Protein AF-A0A6J7IGV4-F1 (afdb_monomer)

Radius of gyration: 10.87 Å; Cα contacts (8 Å, |Δi|>4): 105; chains: 1; bounding box: 25×29×23 Å

Structure (mmCIF, N/CA/C/O backbone):
data_AF-A0A6J7IGV4-F1
#
_entry.id   AF-A0A6J7IGV4-F1
#
loop_
_atom_site.group_PDB
_atom_site.id
_atom_site.type_symbol
_atom_site.label_atom_id
_atom_site.label_alt_id
_atom_site.label_comp_id
_atom_site.label_asym_id
_atom_site.label_entity_id
_atom_site.label_seq_id
_atom_site.pdbx_PDB_ins_code
_atom_site.Cartn_x
_atom_site.Cartn_y
_atom_site.Cartn_z
_atom_site.occupancy
_atom_site.B_iso_or_equiv
_atom_site.auth_seq_id
_atom_site.auth_comp_id
_atom_site.auth_asym_id
_atom_site.auth_atom_id
_atom_site.pdbx_PDB_model_num
ATOM 1 N N . MET A 1 1 ? 18.288 -2.857 0.493 1.00 61.78 1 MET A N 1
ATOM 2 C CA . MET A 1 1 ? 17.270 -3.317 -0.481 1.00 61.78 1 MET A CA 1
ATOM 3 C C . MET A 1 1 ? 17.235 -2.383 -1.691 1.00 61.78 1 MET A C 1
ATOM 5 O O . MET A 1 1 ? 17.701 -1.257 -1.550 1.00 61.78 1 MET A O 1
ATOM 9 N N . SER A 1 2 ? 16.761 -2.822 -2.867 1.00 82.12 2 SER A N 1
ATOM 10 C CA . SER A 1 2 ? 16.848 -2.041 -4.118 1.00 82.12 2 SER A CA 1
ATOM 11 C C . SER A 1 2 ? 15.658 -1.095 -4.321 1.00 82.12 2 SER A C 1
ATOM 13 O O . SER A 1 2 ? 14.515 -1.457 -4.055 1.00 82.12 2 SER A O 1
ATOM 15 N N . ALA A 1 3 ? 15.906 0.093 -4.883 1.00 83.38 3 ALA A N 1
ATOM 16 C CA . ALA A 1 3 ? 14.853 1.032 -5.282 1.00 83.38 3 ALA A CA 1
ATOM 17 C C . ALA A 1 3 ? 13.867 0.419 -6.294 1.00 83.38 3 ALA A C 1
ATOM 19 O O . ALA A 1 3 ? 12.678 0.728 -6.264 1.00 83.38 3 ALA A O 1
ATOM 20 N N . ARG A 1 4 ? 14.347 -0.492 -7.152 1.00 86.00 4 ARG A N 1
ATOM 21 C CA . ARG A 1 4 ? 13.513 -1.212 -8.123 1.00 86.00 4 ARG A CA 1
ATOM 22 C C . ARG A 1 4 ? 12.467 -2.090 -7.432 1.00 86.00 4 ARG A C 1
ATOM 24 O O . ARG A 1 4 ? 11.323 -2.125 -7.871 1.00 86.00 4 ARG A O 1
ATOM 31 N N . ASP A 1 5 ? 12.846 -2.776 -6.356 1.00 85.81 5 ASP A N 1
ATOM 32 C CA . ASP A 1 5 ? 11.941 -3.669 -5.624 1.00 85.81 5 ASP A CA 1
ATOM 33 C C . ASP A 1 5 ? 10.831 -2.880 -4.927 1.00 85.81 5 ASP A C 1
ATOM 35 O O . ASP A 1 5 ? 9.658 -3.231 -5.040 1.00 85.81 5 ASP A O 1
ATOM 39 N N . LEU A 1 6 ? 11.187 -1.747 -4.314 1.00 87.19 6 LEU A N 1
ATOM 40 C CA . LEU A 1 6 ? 10.215 -0.838 -3.709 1.00 87.19 6 LEU A CA 1
ATOM 41 C C . LEU A 1 6 ? 9.220 -0.290 -4.740 1.00 87.19 6 LEU A C 1
ATOM 43 O O . LEU A 1 6 ? 8.032 -0.203 -4.443 1.00 87.19 6 LEU A O 1
ATOM 47 N N . VAL A 1 7 ? 9.669 0.046 -5.956 1.00 89.56 7 VAL A N 1
ATOM 48 C CA . VAL A 1 7 ? 8.773 0.488 -7.041 1.00 89.56 7 VAL A CA 1
ATOM 49 C C . VAL A 1 7 ? 7.793 -0.617 -7.430 1.00 89.56 7 VAL A C 1
ATOM 51 O O . VAL A 1 7 ? 6.598 -0.346 -7.526 1.00 89.56 7 VAL A O 1
ATOM 54 N N . HIS A 1 8 ? 8.260 -1.857 -7.603 1.00 89.50 8 HIS A N 1
ATOM 55 C CA . HIS A 1 8 ? 7.379 -2.979 -7.939 1.00 89.50 8 HIS A CA 1
ATOM 56 C C . HIS A 1 8 ? 6.313 -3.221 -6.867 1.00 89.50 8 HIS A C 1
ATOM 58 O O . HIS A 1 8 ? 5.136 -3.310 -7.203 1.00 89.50 8 HIS A O 1
ATOM 64 N N . VAL A 1 9 ? 6.705 -3.258 -5.590 1.00 91.62 9 VAL A N 1
ATOM 65 C CA . VAL A 1 9 ? 5.766 -3.486 -4.479 1.00 91.62 9 VAL A CA 1
ATOM 66 C C . VAL A 1 9 ? 4.772 -2.337 -4.340 1.00 91.62 9 VAL A C 1
ATOM 68 O O . VAL A 1 9 ? 3.576 -2.584 -4.228 1.00 91.62 9 VAL A O 1
ATOM 71 N N . THR A 1 10 ? 5.232 -1.084 -4.431 1.00 93.00 10 THR A N 1
ATOM 72 C CA . THR A 1 10 ? 4.339 0.089 -4.376 1.00 93.00 10 THR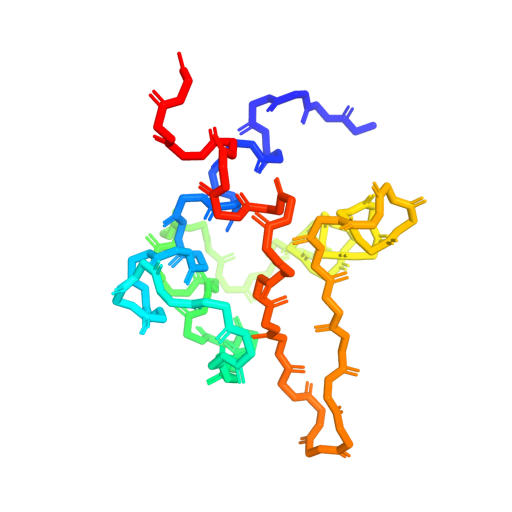 A CA 1
ATOM 73 C C . THR A 1 10 ? 3.337 0.069 -5.536 1.00 93.00 10 THR A C 1
ATOM 75 O O . THR A 1 10 ? 2.154 0.320 -5.330 1.00 93.00 10 THR A O 1
ATOM 78 N N . THR A 1 11 ? 3.786 -0.284 -6.747 1.00 93.06 11 THR A N 1
ATOM 79 C CA . THR A 1 11 ? 2.931 -0.350 -7.945 1.00 93.06 11 THR A CA 1
ATOM 80 C C . THR A 1 11 ? 1.893 -1.465 -7.842 1.00 93.06 11 THR A C 1
ATOM 82 O O . THR A 1 11 ? 0.722 -1.234 -8.135 1.00 93.06 11 THR A O 1
ATOM 85 N N . ALA A 1 12 ? 2.300 -2.660 -7.407 1.00 93.44 12 ALA A N 1
ATOM 86 C CA . ALA A 1 12 ? 1.396 -3.791 -7.215 1.00 93.44 12 ALA A CA 1
ATOM 87 C C . ALA A 1 12 ? 0.334 -3.477 -6.156 1.00 93.44 12 ALA A C 1
ATOM 89 O O . ALA A 1 12 ? -0.861 -3.633 -6.403 1.00 93.44 12 ALA A O 1
ATOM 90 N N . LEU A 1 13 ? 0.765 -2.938 -5.012 1.00 94.44 13 LEU A N 1
ATOM 91 C CA . LEU A 1 13 ? -0.133 -2.515 -3.944 1.00 94.44 13 LEU A CA 1
ATOM 92 C C . LEU A 1 13 ? -1.123 -1.448 -4.431 1.00 94.44 13 LEU A C 1
ATOM 94 O O . LEU A 1 13 ? -2.323 -1.574 -4.207 1.00 94.44 13 LEU A O 1
ATOM 98 N N . GLY A 1 14 ? -0.639 -0.441 -5.161 1.00 95.00 14 GLY A N 1
ATOM 99 C CA . GLY A 1 14 ? -1.470 0.603 -5.757 1.00 95.00 14 GLY A CA 1
ATOM 100 C C . GLY A 1 14 ? -2.503 0.063 -6.740 1.00 95.00 14 GLY A C 1
ATOM 101 O O . GLY A 1 14 ? -3.667 0.452 -6.679 1.00 95.00 14 GLY A O 1
ATOM 102 N N . ARG A 1 15 ? -2.115 -0.868 -7.615 1.00 94.69 15 ARG A N 1
ATOM 103 C CA . ARG A 1 15 ? -3.036 -1.515 -8.559 1.00 94.69 15 ARG A CA 1
ATOM 104 C C . ARG A 1 15 ? -4.137 -2.292 -7.851 1.00 94.69 15 ARG A C 1
ATOM 106 O O . ARG A 1 15 ? -5.308 -2.088 -8.159 1.00 94.69 15 ARG A O 1
ATOM 113 N N . LEU A 1 16 ? -3.769 -3.130 -6.886 1.00 95.56 16 LEU A N 1
ATOM 114 C CA . LEU A 1 16 ? -4.710 -3.966 -6.136 1.00 95.56 16 LEU A CA 1
ATOM 115 C C . LEU A 1 16 ? -5.653 -3.127 -5.257 1.00 95.56 16 LEU A C 1
ATOM 117 O O . LEU A 1 16 ? -6.833 -3.447 -5.134 1.00 95.56 16 LEU A O 1
ATOM 121 N N . ALA A 1 17 ? -5.166 -2.009 -4.714 1.00 94.06 17 ALA A N 1
ATOM 122 C CA . ALA A 1 17 ? -5.961 -1.039 -3.958 1.00 94.06 17 ALA A CA 1
ATOM 123 C C . ALA A 1 17 ? -6.853 -0.135 -4.840 1.00 94.06 17 ALA A C 1
ATOM 125 O O . ALA A 1 17 ? -7.705 0.604 -4.329 1.00 94.06 17 ALA A O 1
ATOM 126 N N . GLY A 1 18 ? -6.663 -0.149 -6.165 1.00 92.81 18 GLY A N 1
ATOM 127 C CA . GLY A 1 18 ? -7.320 0.773 -7.094 1.00 92.81 18 GLY A CA 1
ATOM 128 C C . GLY A 1 18 ? -6.878 2.229 -6.913 1.00 92.81 18 GLY A C 1
ATOM 129 O O . GLY A 1 18 ? -7.703 3.132 -7.012 1.00 92.81 18 GLY A O 1
ATOM 130 N N . GLY A 1 19 ? -5.607 2.454 -6.571 1.00 91.12 19 GLY A N 1
ATOM 131 C CA . GLY A 1 19 ? -5.009 3.779 -6.371 1.00 91.12 19 GLY A CA 1
ATOM 132 C C . GLY A 1 19 ? -5.467 4.506 -5.104 1.00 91.12 19 GLY A C 1
ATOM 133 O O . GLY A 1 19 ? -5.200 5.693 -4.953 1.00 91.12 19 GLY A O 1
ATOM 134 N N . ARG A 1 20 ? -6.173 3.831 -4.190 1.00 91.88 20 ARG A N 1
ATOM 135 C CA . ARG A 1 20 ? -6.740 4.447 -2.984 1.00 91.88 20 ARG A CA 1
ATOM 136 C C . ARG A 1 20 ? -5.905 4.138 -1.747 1.00 91.88 20 ARG A C 1
ATOM 138 O O . ARG A 1 20 ? -5.480 3.005 -1.540 1.00 91.88 20 ARG A O 1
ATOM 145 N N . ALA A 1 21 ? -5.725 5.148 -0.900 1.00 94.31 21 ALA A N 1
ATOM 146 C CA . ALA A 1 21 ? -5.120 4.971 0.413 1.00 94.31 21 ALA A CA 1
ATOM 147 C C . ALA A 1 21 ? -6.065 4.207 1.358 1.00 94.31 21 ALA A C 1
ATOM 149 O O . ALA A 1 21 ? -7.287 4.282 1.213 1.00 94.31 21 ALA A O 1
ATOM 150 N N . GLY A 1 22 ? -5.497 3.480 2.322 1.00 95.69 22 GLY A N 1
ATOM 151 C CA . GLY A 1 22 ? -6.251 2.757 3.356 1.00 95.69 22 GLY A CA 1
ATOM 152 C C . GLY A 1 22 ? -6.997 1.503 2.878 1.00 95.69 22 GLY A C 1
ATOM 153 O O . 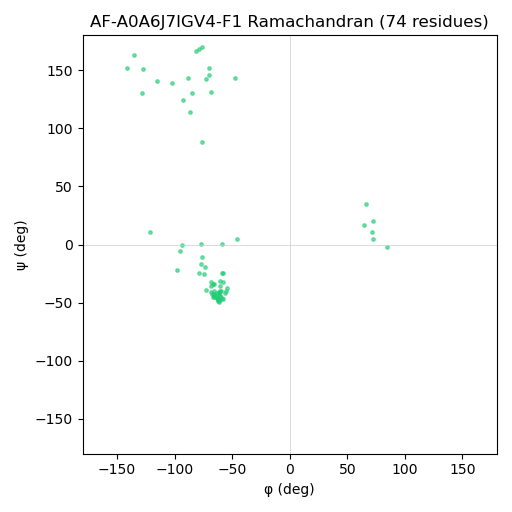GLY A 1 22 ? -7.727 0.897 3.655 1.00 95.69 22 GLY A O 1
ATOM 154 N N . VAL A 1 23 ? -6.840 1.094 1.614 1.00 96.75 23 VAL A N 1
ATOM 155 C CA . VAL A 1 23 ? -7.421 -0.158 1.107 1.00 96.75 23 VAL A CA 1
ATOM 156 C C . VAL A 1 23 ? -6.458 -1.308 1.381 1.00 96.75 23 VAL A C 1
ATOM 158 O O . VAL A 1 23 ? -5.367 -1.349 0.816 1.00 96.75 23 VAL A O 1
ATOM 161 N N . GLY A 1 24 ? -6.881 -2.229 2.245 1.00 96.69 24 GLY A N 1
ATOM 162 C CA . GLY A 1 24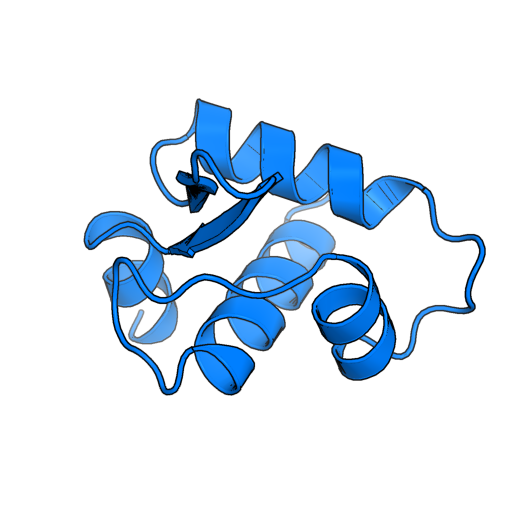 ? -6.117 -3.414 2.618 1.00 96.69 24 GLY A CA 1
ATOM 163 C C . GLY A 1 24 ? -5.964 -4.415 1.475 1.00 96.69 24 GLY A C 1
ATOM 164 O O . GLY A 1 24 ? -6.938 -4.794 0.823 1.00 96.69 24 GLY A O 1
ATOM 165 N N . VAL A 1 25 ? -4.733 -4.868 1.252 1.00 96.25 25 VAL A N 1
ATOM 166 C CA . VAL A 1 25 ? -4.362 -5.895 0.277 1.00 96.25 25 VAL A CA 1
ATOM 167 C C . VAL A 1 25 ? -3.534 -6.980 0.969 1.00 96.25 25 VAL A C 1
ATOM 169 O O . VAL A 1 25 ? -2.580 -6.697 1.697 1.00 96.25 25 VAL A O 1
ATOM 172 N N . GLY A 1 26 ? -3.906 -8.243 0.757 1.00 93.88 26 GLY A N 1
ATOM 173 C CA . GLY A 1 26 ? -3.184 -9.391 1.308 1.00 93.88 26 GLY A CA 1
ATOM 174 C C . GLY A 1 26 ? -1.814 -9.591 0.654 1.00 93.88 26 GLY A C 1
ATOM 175 O O . GLY A 1 26 ? -1.658 -9.369 -0.546 1.00 93.88 26 GLY A O 1
ATOM 176 N N . VAL A 1 27 ? -0.832 -10.056 1.433 1.00 90.81 27 VAL A N 1
ATOM 177 C CA . VAL A 1 27 ? 0.543 -10.301 0.951 1.00 90.81 27 VAL A CA 1
ATOM 178 C C . VAL A 1 27 ? 0.559 -11.267 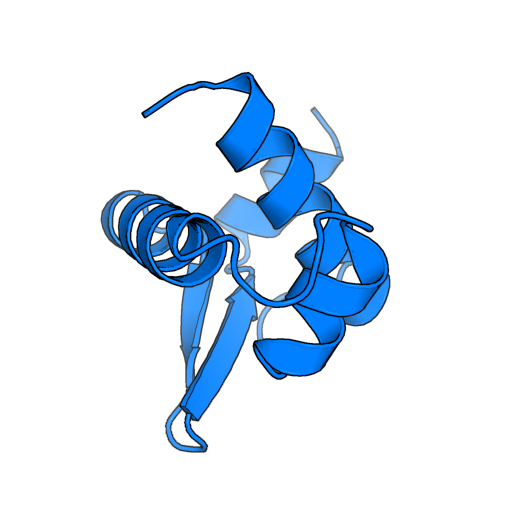-0.235 1.00 90.81 27 VAL A C 1
ATOM 180 O O . VAL A 1 27 ? 1.208 -10.971 -1.232 1.00 90.81 27 VAL A O 1
ATOM 183 N N . ASP A 1 28 ? -0.244 -12.333 -0.190 1.00 89.62 28 ASP A N 1
ATOM 184 C CA . ASP A 1 28 ? -0.331 -13.317 -1.279 1.00 89.62 28 ASP A CA 1
ATOM 185 C C . ASP A 1 28 ? -0.788 -12.696 -2.611 1.00 89.62 28 ASP A C 1
ATOM 187 O O . ASP A 1 28 ? -0.316 -13.079 -3.682 1.00 89.62 28 ASP A O 1
ATOM 191 N N . ALA A 1 29 ? -1.689 -11.708 -2.560 1.00 91.25 29 ALA A N 1
ATOM 192 C CA . ALA A 1 29 ? -2.153 -10.998 -3.750 1.00 91.25 29 ALA A CA 1
ATOM 193 C C . ALA A 1 29 ? -1.068 -10.063 -4.303 1.00 91.25 29 ALA A C 1
ATOM 195 O O . ALA A 1 29 ? -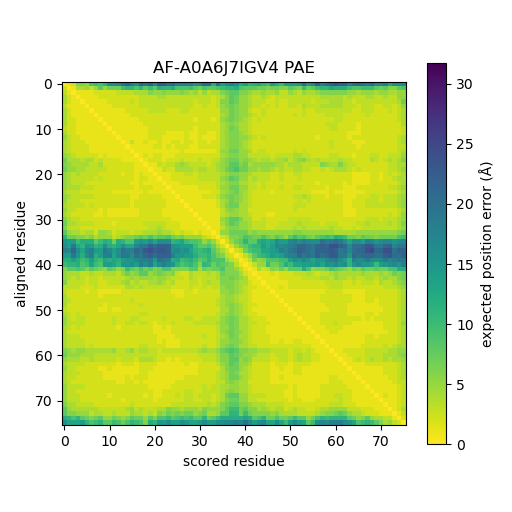0.883 -9.983 -5.517 1.00 91.25 29 ALA A O 1
ATOM 196 N N . ILE A 1 30 ? -0.327 -9.389 -3.417 1.00 90.75 30 ILE A N 1
ATOM 197 C CA . ILE A 1 30 ? 0.807 -8.532 -3.788 1.00 90.75 30 ILE A CA 1
ATOM 198 C C . ILE A 1 30 ? 1.905 -9.376 -4.444 1.00 90.75 30 ILE A C 1
ATOM 200 O O . ILE A 1 30 ? 2.406 -9.007 -5.505 1.00 90.75 30 ILE A O 1
ATOM 204 N N . ASP A 1 31 ? 2.243 -10.525 -3.857 1.00 87.62 31 ASP A N 1
ATOM 205 C CA . ASP A 1 31 ? 3.223 -11.463 -4.411 1.00 87.62 31 ASP A CA 1
ATOM 206 C C . ASP A 1 31 ? 2.797 -11.989 -5.784 1.00 87.62 31 ASP A C 1
ATOM 208 O O . ASP A 1 31 ? 3.596 -11.987 -6.727 1.00 87.62 31 ASP A O 1
ATOM 212 N N . GLY A 1 32 ? 1.522 -12.365 -5.923 1.00 86.81 32 GLY A N 1
ATOM 213 C CA . GLY A 1 32 ? 0.938 -12.783 -7.195 1.00 86.81 32 GLY A CA 1
ATOM 214 C C . GLY A 1 32 ? 1.044 -11.712 -8.285 1.00 86.81 32 GLY A C 1
ATOM 215 O O . GLY A 1 32 ? 1.488 -12.015 -9.392 1.00 86.81 32 GLY A O 1
ATOM 216 N N . GLU A 1 33 ? 0.707 -10.456 -7.974 1.00 89.12 33 GLU A N 1
ATOM 217 C CA . GLU A 1 33 ? 0.773 -9.332 -8.926 1.00 89.12 33 GLU A CA 1
ATOM 218 C C . GLU A 1 33 ? 2.213 -9.003 -9.349 1.00 89.12 33 GLU A C 1
ATOM 220 O O . GLU A 1 33 ? 2.463 -8.631 -10.495 1.00 89.12 33 GLU A O 1
ATOM 225 N N . ILE A 1 34 ? 3.191 -9.159 -8.452 1.00 85.44 34 ILE A N 1
ATOM 226 C CA . ILE A 1 34 ? 4.605 -8.909 -8.775 1.00 85.44 34 ILE A CA 1
ATOM 227 C C . ILE A 1 34 ? 5.181 -10.025 -9.668 1.00 85.44 34 ILE A C 1
ATOM 229 O O . ILE A 1 34 ? 6.203 -9.818 -10.332 1.00 85.44 34 ILE A O 1
ATOM 233 N N . GLY A 1 35 ? 4.545 -11.202 -9.714 1.00 75.75 35 GLY A N 1
ATOM 234 C CA . GLY A 1 35 ? 4.961 -12.325 -10.560 1.00 75.75 35 GLY A CA 1
ATOM 235 C C . GLY A 1 35 ? 6.331 -12.901 -10.188 1.00 75.75 35 GLY A C 1
ATOM 236 O O . GLY A 1 35 ? 6.956 -13.602 -10.986 1.00 75.75 35 GLY A O 1
ATOM 237 N N . ARG A 1 36 ? 6.833 -12.597 -8.986 1.00 64.25 36 ARG A N 1
ATOM 238 C CA . ARG A 1 36 ? 8.040 -13.221 -8.438 1.00 64.25 36 ARG A CA 1
ATOM 239 C C . ARG A 1 36 ? 7.611 -14.515 -7.769 1.00 64.25 36 ARG A C 1
ATOM 241 O O . ARG A 1 36 ? 6.636 -14.527 -7.031 1.00 64.25 36 ARG A O 1
ATOM 248 N N . GLY A 1 37 ? 8.294 -15.615 -8.092 1.00 56.69 37 GLY A N 1
ATOM 249 C CA . GLY A 1 37 ? 7.920 -16.945 -7.615 1.00 56.69 37 GLY A CA 1
ATOM 250 C C . GLY A 1 37 ? 7.641 -16.953 -6.111 1.00 56.69 37 GLY A C 1
ATOM 251 O O . GLY A 1 37 ? 8.336 -16.271 -5.362 1.00 56.69 37 GLY A O 1
ATOM 252 N N . HIS A 1 38 ? 6.646 -17.750 -5.717 1.00 48.81 38 HIS A N 1
ATOM 253 C CA . HIS A 1 38 ? 6.016 -17.932 -4.396 1.00 48.81 38 HIS A CA 1
ATOM 254 C C . HIS A 1 38 ? 6.956 -18.084 -3.163 1.00 48.81 38 HIS A C 1
ATOM 256 O O . HIS A 1 38 ? 6.491 -18.327 -2.059 1.00 48.81 38 HIS A O 1
ATOM 262 N N . GLY A 1 39 ? 8.278 -17.951 -3.319 1.0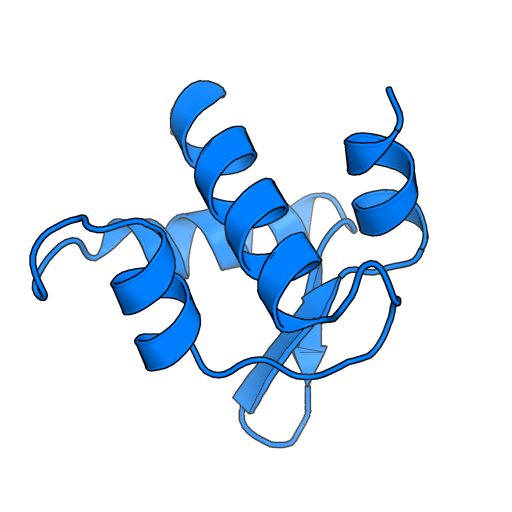0 55.25 39 GLY A N 1
ATOM 263 C CA . GLY A 1 39 ? 9.285 -17.972 -2.257 1.00 55.25 39 GLY A CA 1
ATOM 264 C C . GLY A 1 39 ? 10.161 -16.714 -2.146 1.00 55.25 39 GLY A C 1
ATOM 265 O O . GLY A 1 39 ? 11.162 -16.759 -1.430 1.00 55.25 39 GLY A O 1
ATOM 266 N N . ASP A 1 40 ? 9.854 -15.605 -2.834 1.00 66.38 40 ASP A N 1
ATOM 267 C CA . ASP A 1 40 ? 10.605 -14.353 -2.645 1.00 66.38 40 ASP A CA 1
ATOM 268 C C . ASP A 1 40 ? 10.189 -13.652 -1.337 1.00 66.38 40 ASP A C 1
ATOM 270 O O . ASP A 1 40 ? 9.331 -12.773 -1.310 1.00 66.38 40 ASP A O 1
ATOM 274 N N . MET A 1 41 ? 10.860 -14.008 -0.235 1.00 67.31 41 MET A N 1
ATOM 275 C CA . MET A 1 41 ? 10.685 -13.393 1.093 1.00 67.31 41 MET A CA 1
ATOM 276 C C . MET A 1 41 ? 10.968 -11.872 1.131 1.00 67.31 41 MET A C 1
ATOM 278 O O . MET A 1 41 ? 10.876 -11.253 2.194 1.00 67.31 41 MET A O 1
ATOM 282 N N . ARG A 1 42 ? 11.329 -11.233 0.008 1.00 79.31 42 ARG A N 1
ATOM 283 C CA . ARG A 1 42 ? 11.557 -9.785 -0.063 1.00 79.31 42 ARG A CA 1
ATOM 284 C C . ARG A 1 42 ? 10.279 -8.961 -0.034 1.00 79.31 42 ARG A C 1
ATOM 286 O O . ARG A 1 42 ? 10.377 -7.812 0.376 1.00 79.31 42 ARG A O 1
ATOM 293 N N . THR A 1 43 ? 9.108 -9.463 -0.437 1.00 83.88 43 THR A N 1
ATOM 294 C CA . THR A 1 43 ? 7.879 -8.639 -0.400 1.00 83.88 43 THR A CA 1
ATOM 295 C C . THR A 1 43 ? 7.514 -8.208 1.021 1.00 83.88 43 THR A C 1
ATOM 297 O O . THR A 1 43 ? 7.364 -7.001 1.228 1.00 83.88 43 THR A O 1
ATOM 300 N N . PRO A 1 44 ? 7.484 -9.102 2.033 1.00 86.00 44 PRO A N 1
ATOM 301 C CA . PRO A 1 44 ? 7.321 -8.679 3.424 1.00 86.00 44 PRO A CA 1
ATOM 302 C C . PRO A 1 44 ? 8.365 -7.648 3.884 1.00 86.00 44 PRO A C 1
ATOM 304 O O . PRO A 1 44 ? 8.015 -6.684 4.561 1.00 86.00 44 PRO A O 1
ATOM 307 N N . LEU A 1 45 ? 9.633 -7.804 3.480 1.00 86.88 45 LEU A N 1
ATOM 308 C CA . LEU A 1 45 ? 10.698 -6.843 3.798 1.00 86.88 45 LEU A CA 1
ATOM 309 C C . LEU A 1 45 ? 10.464 -5.481 3.121 1.00 86.88 45 LEU A C 1
ATOM 311 O O . LEU A 1 45 ? 10.532 -4.449 3.775 1.00 86.88 45 LEU A O 1
ATOM 315 N N . ASN A 1 46 ? 10.107 -5.464 1.836 1.00 91.19 46 ASN A N 1
ATOM 316 C CA . ASN A 1 46 ? 9.773 -4.250 1.089 1.00 91.19 46 ASN A CA 1
ATOM 317 C C . ASN A 1 46 ? 8.583 -3.502 1.697 1.00 91.19 46 ASN A C 1
ATOM 319 O O . ASN A 1 46 ? 8.613 -2.276 1.760 1.00 91.19 46 ASN A O 1
ATOM 323 N N . LEU A 1 47 ? 7.555 -4.219 2.153 1.00 93.25 47 LEU A N 1
ATOM 324 C CA . LEU A 1 47 ? 6.401 -3.629 2.833 1.00 93.25 47 LEU A CA 1
ATOM 325 C C . LEU A 1 47 ? 6.806 -3.003 4.173 1.00 93.25 47 LEU A C 1
ATOM 327 O O . LEU A 1 47 ? 6.418 -1.870 4.456 1.00 93.25 47 LEU A O 1
ATOM 331 N N . ALA A 1 48 ? 7.661 -3.678 4.948 1.00 93.94 48 ALA A N 1
ATOM 332 C CA . ALA A 1 48 ? 8.229 -3.116 6.173 1.00 93.94 48 ALA A CA 1
ATOM 333 C C . ALA A 1 48 ? 9.060 -1.849 5.901 1.00 93.94 48 ALA A C 1
ATOM 335 O O . ALA A 1 48 ? 8.931 -0.860 6.619 1.00 93.94 48 ALA A O 1
ATOM 336 N N . ASP A 1 49 ? 9.857 -1.834 4.833 1.00 93.94 49 ASP A N 1
ATOM 337 C CA . ASP A 1 49 ? 10.631 -0.660 4.421 1.00 93.94 49 ASP A CA 1
ATOM 338 C C . ASP A 1 49 ? 9.752 0.493 3.908 1.00 93.94 49 ASP A C 1
ATOM 340 O O . ASP A 1 49 ? 10.056 1.661 4.161 1.00 93.94 49 ASP A O 1
ATOM 344 N N . LEU A 1 50 ? 8.646 0.202 3.215 1.00 94.25 50 LEU A N 1
ATOM 345 C CA . LEU A 1 50 ? 7.647 1.212 2.845 1.00 94.25 50 LEU A CA 1
ATOM 346 C C . LEU A 1 50 ? 6.950 1.781 4.083 1.00 94.25 50 LEU A C 1
ATOM 348 O O . LEU A 1 50 ? 6.750 2.995 4.151 1.00 94.25 50 LEU A O 1
ATOM 352 N N . ALA A 1 51 ? 6.639 0.943 5.072 1.00 96.12 51 ALA A N 1
ATOM 353 C CA . ALA A 1 51 ? 6.096 1.387 6.353 1.00 96.12 51 ALA A CA 1
ATOM 354 C C . ALA A 1 51 ? 7.070 2.253 7.144 1.00 96.12 51 ALA A C 1
ATOM 356 O O . ALA A 1 51 ? 6.688 3.324 7.609 1.00 96.12 51 ALA A O 1
ATOM 357 N N . ALA A 1 52 ? 8.344 1.868 7.222 1.00 95.81 52 ALA A N 1
ATOM 358 C CA . ALA A 1 52 ? 9.375 2.677 7.871 1.00 95.81 52 ALA A CA 1
ATOM 359 C C . ALA A 1 52 ? 9.528 4.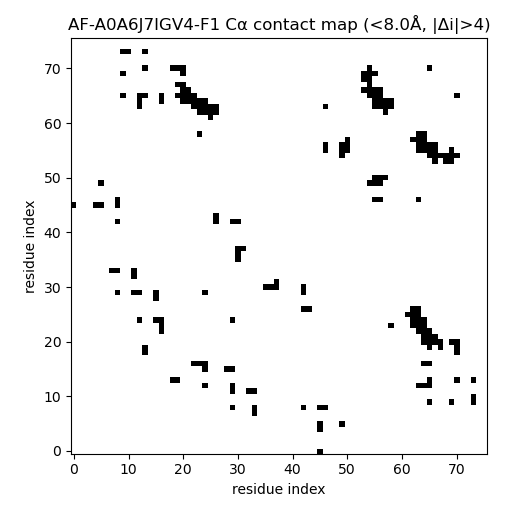070 7.227 1.00 95.81 52 ALA A C 1
ATOM 361 O O . ALA A 1 52 ? 9.961 5.016 7.882 1.00 95.81 52 ALA A O 1
ATOM 362 N N . ARG A 1 53 ? 9.153 4.207 5.949 1.00 94.38 53 ARG A N 1
ATOM 363 C CA . ARG A 1 53 ? 9.140 5.473 5.197 1.00 94.38 53 ARG A CA 1
ATOM 364 C C . ARG A 1 53 ? 7.784 6.191 5.212 1.00 94.38 53 ARG A C 1
ATOM 366 O O . ARG A 1 53 ? 7.664 7.248 4.602 1.00 94.38 53 ARG A O 1
ATOM 373 N N . GLY A 1 54 ? 6.766 5.630 5.866 1.00 96.25 54 GLY A N 1
ATOM 374 C CA . GLY A 1 54 ? 5.418 6.200 5.938 1.00 96.25 54 GLY A CA 1
ATOM 375 C C . GLY A 1 54 ? 4.611 6.107 4.640 1.00 96.25 54 GLY A C 1
ATOM 376 O O . GLY A 1 54 ? 3.665 6.870 4.459 1.00 96.25 54 GLY A O 1
ATOM 377 N N . HIS A 1 55 ? 4.973 5.210 3.719 1.00 96.44 55 HIS A N 1
ATOM 378 C CA . HIS A 1 55 ? 4.290 5.023 2.429 1.00 96.44 55 HIS A CA 1
ATOM 379 C C . HIS A 1 55 ? 3.288 3.868 2.424 1.00 96.44 55 HIS A C 1
ATOM 381 O O . HIS A 1 55 ? 2.386 3.840 1.590 1.00 96.44 55 HIS A O 1
ATOM 387 N N . ALA A 1 56 ? 3.441 2.922 3.341 1.00 97.25 56 ALA A N 1
ATOM 388 C CA . ALA A 1 56 ? 2.496 1.840 3.545 1.00 97.25 56 ALA A CA 1
ATOM 389 C C . ALA A 1 56 ? 2.241 1.656 5.038 1.00 97.25 56 ALA A C 1
ATOM 391 O O . ALA A 1 56 ? 3.018 2.113 5.871 1.00 97.25 56 ALA A O 1
ATOM 392 N N . GLU A 1 57 ? 1.168 0.969 5.376 1.00 97.50 57 GLU A N 1
ATOM 393 C CA . GLU A 1 57 ? 0.870 0.573 6.744 1.00 97.50 57 GLU A CA 1
ATOM 394 C C . GLU A 1 57 ? 0.266 -0.825 6.759 1.00 97.50 57 GLU A C 1
ATOM 396 O O . GLU A 1 57 ? -0.352 -1.263 5.783 1.00 97.50 57 GLU A O 1
ATOM 401 N N . ARG A 1 58 ? 0.476 -1.535 7.867 1.00 97.12 58 ARG A N 1
ATOM 402 C CA . ARG A 1 58 ? -0.168 -2.819 8.114 1.00 97.12 58 ARG A CA 1
ATOM 403 C C . ARG A 1 58 ? -1.445 -2.568 8.906 1.00 97.12 58 ARG A C 1
ATOM 405 O O . ARG A 1 58 ? -1.383 -1.959 9.972 1.00 97.12 58 ARG A O 1
ATOM 412 N N . LEU A 1 59 ? -2.570 -3.036 8.385 1.00 96.44 59 LEU A N 1
ATOM 413 C CA . LEU A 1 59 ? -3.877 -2.914 9.022 1.00 96.44 59 LEU A CA 1
ATOM 414 C C . LEU A 1 59 ? -4.073 -3.996 10.095 1.00 96.44 59 LEU A C 1
ATOM 416 O O . LEU A 1 59 ? -3.321 -4.972 10.169 1.00 96.44 59 LEU A O 1
ATOM 420 N N . GLU A 1 60 ? -5.100 -3.825 10.929 1.00 94.50 60 GLU A N 1
ATOM 421 C CA . GLU A 1 60 ? -5.416 -4.738 12.041 1.00 94.50 60 GLU A CA 1
ATOM 422 C C . GLU A 1 60 ? -5.730 -6.167 11.575 1.00 94.50 60 GLU A C 1
ATOM 424 O O . GLU A 1 60 ? -5.402 -7.132 12.263 1.00 94.50 60 GLU A O 1
ATOM 429 N N . ASP A 1 61 ? -6.304 -6.312 10.379 1.00 93.81 61 ASP A N 1
ATOM 430 C CA . ASP A 1 61 ? -6.598 -7.603 9.743 1.00 93.81 61 ASP A CA 1
ATOM 431 C C . ASP A 1 61 ? -5.355 -8.287 9.136 1.00 93.81 61 ASP A C 1
ATOM 433 O O . ASP A 1 61 ? -5.439 -9.379 8.572 1.00 93.81 61 ASP A O 1
ATOM 437 N N . GLY A 1 62 ? -4.184 -7.659 9.264 1.00 92.75 62 GLY A N 1
ATOM 438 C CA . GLY A 1 62 ? -2.908 -8.166 8.780 1.00 92.75 62 GLY A CA 1
ATOM 439 C C . GLY A 1 62 ? -2.609 -7.859 7.314 1.00 92.75 62 GLY A C 1
ATOM 440 O O . GLY A 1 62 ? -1.510 -8.207 6.867 1.00 92.75 62 GLY A O 1
ATOM 441 N N . THR A 1 63 ? -3.521 -7.202 6.595 1.00 96.25 63 THR A N 1
ATOM 442 C CA . THR A 1 63 ? -3.299 -6.716 5.228 1.00 96.25 63 THR A CA 1
ATOM 443 C C . THR A 1 63 ? -2.433 -5.457 5.207 1.00 96.25 63 THR A C 1
ATOM 445 O O . THR A 1 63 ? -2.123 -4.867 6.245 1.00 96.25 63 THR A O 1
ATOM 448 N N . TRP A 1 64 ? -2.005 -5.052 4.014 1.00 97.75 64 TRP A N 1
ATOM 449 C CA . TRP A 1 64 ? -1.215 -3.845 3.801 1.00 97.75 64 TRP A CA 1
ATOM 450 C C . TRP A 1 64 ? -1.978 -2.834 2.961 1.00 97.75 64 TRP A C 1
ATOM 452 O O . TRP A 1 64 ? -2.622 -3.205 1.985 1.00 97.75 64 TRP A O 1
ATOM 462 N N . ALA A 1 65 ? -1.865 -1.559 3.309 1.00 97.81 65 ALA A N 1
ATOM 463 C CA . ALA A 1 65 ? -2.458 -0.457 2.566 1.00 97.81 65 ALA A CA 1
ATOM 464 C C . ALA A 1 65 ? -1.402 0.603 2.243 1.00 97.81 65 ALA A C 1
ATOM 466 O O . ALA A 1 65 ? -0.441 0.783 2.991 1.00 97.81 65 ALA A O 1
ATOM 467 N N . LEU A 1 66 ? -1.583 1.329 1.136 1.00 97.56 66 LEU A N 1
ATOM 468 C CA . LEU A 1 66 ? -0.837 2.568 0.917 1.00 97.56 66 LEU A CA 1
ATOM 469 C C . LEU A 1 66 ? -1.370 3.659 1.842 1.00 97.56 66 LEU A C 1
ATOM 471 O O . LEU A 1 66 ? -2.581 3.809 2.016 1.00 97.56 66 LEU A O 1
ATOM 475 N N . THR A 1 67 ? -0.459 4.480 2.350 1.00 97.31 67 THR A N 1
ATOM 476 C CA . THR A 1 67 ? -0.815 5.769 2.947 1.00 97.31 67 THR A CA 1
ATOM 477 C C . THR A 1 67 ? -1.075 6.796 1.834 1.00 97.31 67 THR A C 1
ATOM 479 O O . THR A 1 67 ? -0.694 6.567 0.678 1.00 97.31 67 THR A O 1
ATOM 482 N N . PRO A 1 68 ? -1.637 7.980 2.141 1.00 96.25 68 PRO A N 1
ATOM 483 C CA . PRO A 1 68 ? -1.734 9.063 1.161 1.00 96.25 68 PRO A CA 1
ATOM 484 C C . PRO A 1 68 ? -0.381 9.434 0.527 1.00 96.25 68 PRO A C 1
ATOM 486 O O . PRO A 1 68 ? -0.301 9.672 -0.676 1.00 96.25 68 PRO A O 1
ATOM 489 N N . ALA A 1 69 ? 0.704 9.405 1.309 1.00 95.00 69 ALA A N 1
ATOM 490 C CA . ALA A 1 69 ? 2.055 9.656 0.807 1.00 95.00 69 ALA A CA 1
ATOM 491 C C . ALA A 1 69 ? 2.554 8.539 -0.128 1.00 95.00 69 ALA A C 1
ATOM 493 O O . ALA A 1 69 ? 3.330 8.801 -1.044 1.00 95.00 69 ALA A O 1
ATOM 494 N N . GLY A 1 70 ? 2.133 7.293 0.101 1.00 93.50 70 GLY A N 1
ATOM 495 C CA . GLY A 1 70 ? 2.409 6.174 -0.798 1.00 93.50 70 GLY A CA 1
ATOM 496 C C . GLY A 1 70 ? 1.683 6.296 -2.135 1.00 93.50 70 GLY A C 1
ATOM 497 O O . GLY A 1 70 ? 2.292 6.060 -3.176 1.00 93.50 70 GLY A O 1
ATOM 498 N N . VAL A 1 71 ? 0.418 6.728 -2.119 1.00 93.88 71 VAL A N 1
ATOM 499 C CA . VAL A 1 71 ? -0.364 6.980 -3.343 1.00 93.88 71 VAL A CA 1
ATOM 500 C C . VAL A 1 71 ? 0.259 8.098 -4.176 1.00 93.88 71 VAL A C 1
ATOM 502 O O . 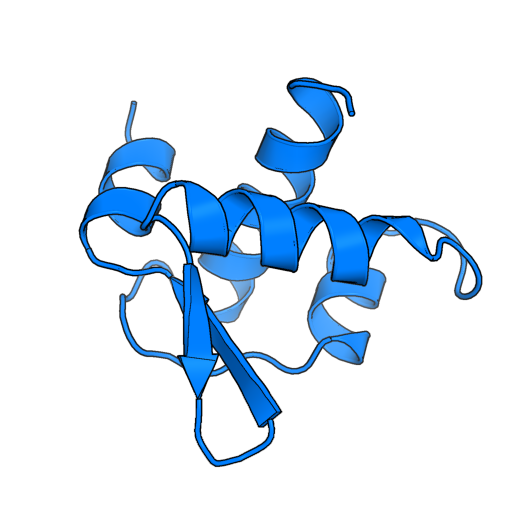VAL A 1 71 ? 0.468 7.910 -5.369 1.00 93.88 71 VAL A O 1
ATOM 505 N N . ALA A 1 72 ? 0.653 9.215 -3.555 1.00 92.00 72 ALA A N 1
ATOM 506 C CA . ALA A 1 72 ? 1.290 10.336 -4.258 1.00 92.00 72 ALA A CA 1
ATOM 507 C C . ALA A 1 72 ? 2.580 9.941 -5.006 1.00 92.00 72 ALA A C 1
ATOM 509 O O . ALA A 1 72 ? 2.967 10.578 -5.979 1.00 92.00 72 ALA A O 1
ATOM 510 N N . ARG A 1 73 ? 3.245 8.864 -4.574 1.00 86.19 73 ARG A N 1
ATOM 511 C CA . ARG A 1 73 ? 4.456 8.331 -5.206 1.00 86.19 73 ARG A CA 1
ATOM 512 C C . ARG A 1 73 ? 4.172 7.546 -6.497 1.00 86.19 73 ARG A C 1
ATOM 514 O O . ARG A 1 73 ? 5.105 7.288 -7.247 1.00 86.19 73 ARG A O 1
ATOM 521 N N . LEU A 1 74 ? 2.925 7.135 -6.735 1.00 84.62 74 LEU A N 1
ATOM 522 C CA . LEU A 1 74 ? 2.512 6.464 -7.975 1.00 84.62 74 LEU A CA 1
ATOM 523 C C . LEU A 1 74 ? 2.305 7.447 -9.131 1.00 84.62 74 LEU A C 1
ATOM 525 O O . LEU A 1 74 ? 2.379 7.041 -10.286 1.00 84.62 74 LEU A O 1
ATOM 529 N N . GLU A 1 75 ? 2.026 8.713 -8.816 1.00 73.56 75 GLU A N 1
ATOM 530 C CA . GLU A 1 75 ? 1.750 9.769 -9.798 1.00 73.56 75 GLU A CA 1
ATOM 531 C C . GLU A 1 75 ? 2.990 10.603 -10.165 1.00 73.56 75 GLU A C 1
ATOM 533 O O . GLU A 1 75 ? 2.909 11.462 -11.043 1.00 73.56 75 GLU A O 1
ATOM 538 N N . ALA A 1 76 ? 4.120 10.359 -9.494 1.00 61.34 76 ALA A N 1
ATOM 539 C CA . ALA A 1 76 ? 5.394 11.058 -9.676 1.00 61.34 76 ALA A CA 1
ATOM 540 C C . ALA A 1 76 ? 6.338 10.301 -10.621 1.00 61.34 76 ALA A C 1
ATOM 542 O O . ALA A 1 76 ? 6.991 10.976 -11.448 1.00 61.34 76 ALA A O 1
#

Foldseek 3Di:
DDPVVLVLLLVLQCVVQVLDFPRFDALVSSCVSSVDPPPPPCSVVSLVVCVVVQQKDQDPVRTIGGHPNSSVVVVD

Sequence (76 aa):
MSARDLVHVTTALGRLAGGRAGVGVGVDAIDGEIGRGHGDMRTPLNLADLAARGHAERLEDGTWALTPAGVARLEA

Secondary structure (DSSP, 8-state):
--HHHHHHHHHHHHHHHTT-TT--B-HHHHHHHHT--TT-THHHHHHHHHHHTTSEEE-TTS-EEE-HHHHHTT--

Organism: NCBI:txid449393

Nearest PDB structures (foldseek):
  1stz-assembly1_A  TM=7.299E-01  e=6.190E-01  Thermotoga maritima
  3tqn-assembly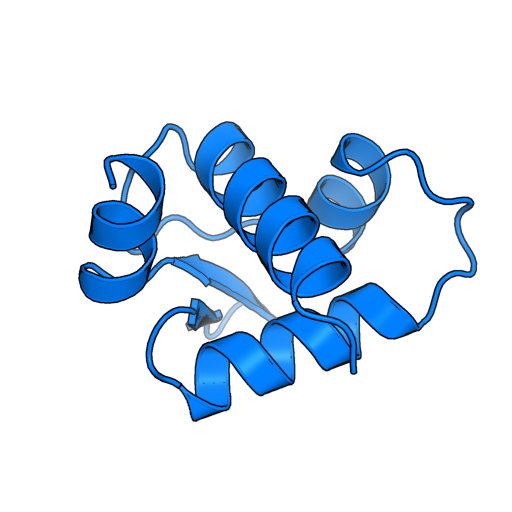2_B  TM=6.344E-01  e=4.202E-01  Coxiella burnetii
  5uj7-assembly2_D  TM=5.961E-01  e=1.528E+00  Homo sapiens
  9bcx-assembly1_B  TM=6.065E-01  e=1.979E+00  Saccharomyces cerevisiae
  5yad-assembly1_B  TM=5.106E-01  e=1.739E+00  Mus musculus

Mean predicted aligned error: 4.01 Å

Solvent-accessible surface area (backbone atoms only — not comparable to full-atom values): 4335 Å² total; per-residue (Å²): 137,57,74,68,58,46,50,48,52,53,50,32,47,33,59,78,36,69,64,40,54,73,35,69,41,49,65,70,59,40,42,59,67,63,67,54,64,101,76,62,73,55,58,68,52,45,50,52,53,32,33,76,70,56,25,26,46,75,47,96,91,70,21,38,18,34,28,68,65,30,42,58,60,75,80,108

pLDDT: mean 88.41, std 11.04, range [48.81, 97.81]